Protein AF-A0A9W5KCE2-F1 (afdb_monomer)

Structure (mmCIF, N/CA/C/O backbone):
data_AF-A0A9W5KCE2-F1
#
_entry.id   AF-A0A9W5KCE2-F1
#
loop_
_atom_site.group_PDB
_atom_site.id
_atom_site.type_symbol
_atom_site.label_atom_id
_atom_site.lab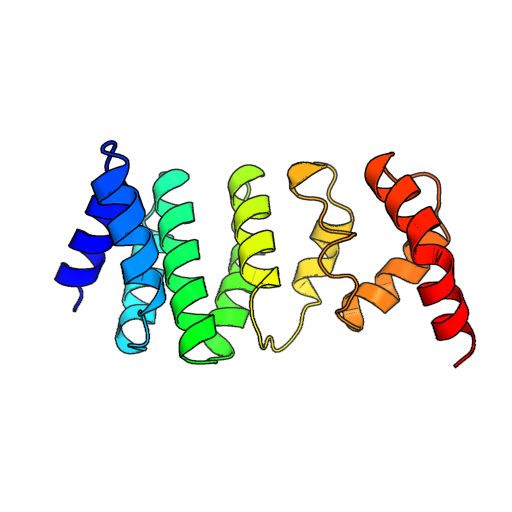el_alt_id
_atom_site.label_comp_id
_atom_site.label_asym_id
_atom_site.label_entity_id
_atom_site.label_seq_id
_atom_site.pdbx_PDB_ins_code
_atom_site.Cartn_x
_atom_site.Cartn_y
_atom_site.Cartn_z
_atom_site.occupancy
_atom_site.B_iso_or_equiv
_atom_site.auth_seq_id
_atom_site.auth_comp_id
_atom_site.auth_asym_id
_atom_site.auth_atom_id
_atom_site.pdbx_PDB_model_num
ATOM 1 N N . MET A 1 1 ? 13.231 -11.092 -16.483 1.00 76.12 1 MET A N 1
ATOM 2 C CA . MET A 1 1 ? 12.394 -10.761 -15.313 1.00 76.12 1 MET A CA 1
ATOM 3 C C . MET A 1 1 ? 12.839 -9.453 -14.667 1.00 76.12 1 MET A C 1
ATOM 5 O O . MET A 1 1 ? 12.069 -8.509 -14.687 1.00 76.12 1 MET A O 1
ATOM 9 N N . GLU A 1 2 ? 14.090 -9.330 -14.211 1.00 83.44 2 GLU A N 1
ATOM 10 C CA . GLU A 1 2 ? 14.614 -8.066 -13.651 1.00 83.44 2 GLU A CA 1
ATOM 11 C C . GLU A 1 2 ? 14.554 -6.889 -14.639 1.00 83.44 2 GLU A C 1
ATOM 13 O O . GLU A 1 2 ? 14.008 -5.841 -14.315 1.00 83.44 2 GLU A O 1
ATOM 18 N N . GLY A 1 3 ? 15.004 -7.093 -15.885 1.00 87.88 3 GLY A N 1
ATOM 19 C CA . GLY A 1 3 ? 14.931 -6.058 -16.927 1.00 87.88 3 GLY A CA 1
ATOM 20 C C . GLY A 1 3 ? 13.505 -5.627 -17.292 1.00 87.88 3 GLY A C 1
ATOM 21 O O . GLY A 1 3 ? 13.303 -4.499 -17.722 1.00 87.88 3 GLY A O 1
ATOM 22 N N . TYR 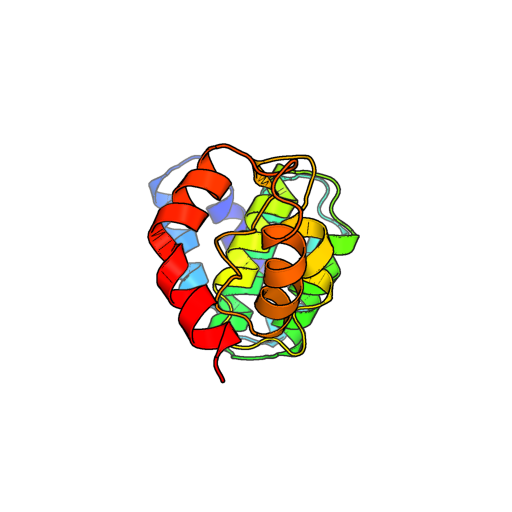A 1 4 ? 12.512 -6.495 -17.071 1.00 91.56 4 TYR A N 1
ATOM 23 C CA . TYR A 1 4 ? 11.104 -6.142 -17.257 1.00 91.56 4 TYR A CA 1
ATOM 24 C C . TYR A 1 4 ? 10.617 -5.209 -16.142 1.00 91.56 4 TYR A C 1
ATOM 26 O O . TYR A 1 4 ? 9.963 -4.213 -16.423 1.00 91.56 4 TYR A O 1
ATOM 34 N N . ILE A 1 5 ? 10.988 -5.481 -14.887 1.00 94.06 5 ILE A N 1
ATOM 35 C CA . ILE A 1 5 ? 10.644 -4.605 -13.760 1.00 94.06 5 ILE A CA 1
ATOM 36 C C . ILE A 1 5 ? 11.358 -3.262 -13.842 1.00 94.06 5 ILE A C 1
ATOM 38 O O . ILE A 1 5 ? 10.752 -2.240 -13.531 1.00 94.06 5 ILE A O 1
ATOM 42 N N . ASP A 1 6 ? 12.606 -3.241 -14.302 1.00 93.94 6 ASP A N 1
ATOM 43 C CA . ASP A 1 6 ? 13.320 -1.986 -14.532 1.00 93.94 6 ASP A CA 1
ATOM 44 C C . ASP A 1 6 ? 12.677 -1.146 -15.637 1.00 93.94 6 ASP A C 1
ATOM 46 O O . ASP A 1 6 ? 12.525 0.065 -15.465 1.00 93.94 6 ASP A O 1
ATOM 50 N N . ASP A 1 7 ? 12.238 -1.767 -16.734 1.00 95.06 7 ASP A N 1
ATOM 51 C CA . ASP A 1 7 ? 11.478 -1.056 -17.763 1.00 95.06 7 ASP A CA 1
ATOM 52 C C . ASP A 1 7 ? 10.116 -0.572 -17.245 1.00 95.06 7 ASP A C 1
ATOM 54 O O . ASP A 1 7 ? 9.743 0.578 -17.481 1.00 95.06 7 ASP A O 1
ATOM 58 N N . LEU A 1 8 ? 9.403 -1.402 -16.481 1.00 95.56 8 LEU A N 1
ATOM 59 C CA . LEU A 1 8 ? 8.113 -1.042 -15.898 1.00 95.56 8 LEU A CA 1
ATOM 60 C C . LEU A 1 8 ? 8.241 0.150 -14.939 1.00 95.56 8 LEU A C 1
ATOM 62 O O . LEU A 1 8 ? 7.485 1.111 -15.054 1.00 95.56 8 LEU A O 1
ATOM 66 N N . LEU A 1 9 ? 9.228 0.129 -14.038 1.00 94.75 9 LEU A N 1
ATOM 67 C CA . LEU A 1 9 ? 9.526 1.243 -13.131 1.00 94.75 9 LEU A CA 1
ATOM 68 C C . LEU A 1 9 ? 9.927 2.507 -13.895 1.00 94.75 9 LEU A C 1
ATOM 70 O O . LEU A 1 9 ? 9.516 3.604 -13.524 1.00 94.75 9 LEU A O 1
ATOM 74 N N . ARG A 1 10 ? 10.700 2.371 -14.978 1.00 95.50 10 ARG A N 1
ATOM 75 C CA . ARG A 1 10 ? 11.064 3.503 -15.838 1.00 95.50 10 ARG A CA 1
ATOM 76 C C . ARG A 1 10 ? 9.829 4.129 -16.489 1.00 95.50 10 ARG A C 1
ATOM 78 O O . ARG A 1 10 ? 9.723 5.348 -16.480 1.00 95.50 10 ARG A O 1
ATOM 85 N N . ARG A 1 11 ? 8.904 3.319 -17.019 1.00 95.62 11 ARG A N 1
ATOM 86 C CA . ARG A 1 11 ? 7.650 3.792 -17.637 1.00 95.62 11 ARG A CA 1
ATOM 87 C C . ARG A 1 11 ? 6.664 4.371 -16.617 1.00 95.62 11 ARG A C 1
ATOM 89 O O . ARG A 1 11 ? 5.938 5.302 -16.932 1.00 95.62 11 ARG A O 1
ATOM 96 N N . ILE A 1 12 ? 6.660 3.856 -15.390 1.00 93.75 12 ILE A N 1
ATOM 97 C CA . ILE A 1 12 ? 5.907 4.423 -14.259 1.00 93.75 12 ILE A CA 1
ATOM 98 C C . ILE A 1 12 ? 6.468 5.784 -13.824 1.00 93.75 12 ILE A C 1
ATOM 100 O O . ILE A 1 12 ? 5.729 6.620 -13.320 1.00 93.75 12 ILE A O 1
ATOM 104 N N . ALA A 1 13 ? 7.759 6.032 -14.019 1.00 91.38 13 ALA A N 1
ATOM 105 C CA . ALA A 1 13 ? 8.369 7.325 -13.728 1.00 91.38 13 ALA A CA 1
ATOM 106 C C . ALA A 1 13 ? 8.312 8.306 -14.916 1.00 91.38 13 ALA A C 1
ATOM 108 O O . ALA A 1 13 ? 8.900 9.384 -14.828 1.00 91.38 13 ALA A O 1
ATOM 109 N N . ASP A 1 14 ? 7.664 7.924 -16.020 1.00 93.50 14 ASP A N 1
ATOM 110 C CA . ASP A 1 14 ? 7.595 8.726 -17.239 1.00 93.50 14 ASP A CA 1
ATOM 111 C C . ASP A 1 14 ? 6.645 9.924 -17.068 1.00 93.50 14 ASP A C 1
ATOM 113 O O . ASP A 1 14 ? 5.617 9.833 -16.395 1.00 93.50 14 ASP A O 1
ATOM 117 N N . GLU A 1 15 ? 7.005 11.059 -17.667 1.00 88.12 15 GLU A N 1
ATOM 118 C CA . GLU A 1 15 ? 6.203 12.287 -17.626 1.00 88.12 15 GLU A CA 1
ATOM 119 C C . GLU A 1 15 ? 5.036 12.234 -18.624 1.00 88.12 15 GLU A C 1
ATOM 121 O O . GLU A 1 15 ? 4.050 12.959 -18.468 1.00 88.12 15 GLU A O 1
ATOM 126 N N . GLU A 1 16 ? 5.116 11.367 -19.639 1.00 93.62 16 GLU A N 1
ATOM 127 C CA . GLU A 1 16 ? 4.030 11.156 -20.585 1.00 93.62 16 GLU A CA 1
ATOM 128 C C . GLU A 1 16 ? 2.900 10.351 -19.928 1.00 93.62 16 GLU A C 1
ATOM 130 O O . GLU A 1 16 ? 2.989 9.137 -19.722 1.00 93.62 16 GLU A O 1
ATOM 135 N N . THR A 1 17 ? 1.792 11.038 -19.644 1.00 89.75 17 THR A N 1
ATOM 136 C CA . THR A 1 17 ? 0.604 10.501 -18.963 1.00 89.75 17 THR A CA 1
ATOM 137 C C . THR A 1 17 ? 0.101 9.176 -19.547 1.00 89.75 17 THR A C 1
ATOM 139 O O . THR A 1 17 ? -0.342 8.303 -18.803 1.00 89.75 17 THR A O 1
ATOM 142 N N . ASP A 1 18 ? 0.175 8.990 -20.864 1.00 93.62 18 ASP A N 1
ATOM 143 C CA . ASP A 1 18 ? -0.272 7.759 -21.522 1.00 93.62 18 ASP A CA 1
ATOM 144 C C . ASP A 1 18 ? 0.682 6.581 -21.281 1.00 93.62 18 ASP A C 1
ATOM 146 O O . ASP A 1 18 ? 0.237 5.442 -21.115 1.00 93.62 18 ASP A O 1
ATOM 150 N N . ILE A 1 19 ? 1.996 6.832 -21.244 1.00 92.19 19 ILE A N 1
ATOM 151 C CA . ILE A 1 19 ? 3.004 5.819 -20.901 1.00 92.19 19 ILE A CA 1
ATOM 152 C C . ILE A 1 19 ? 2.837 5.420 -19.436 1.00 92.19 19 ILE A C 1
ATOM 154 O O . ILE A 1 19 ? 2.747 4.226 -19.130 1.00 92.19 19 ILE A O 1
ATOM 158 N N . TRP A 1 20 ? 2.712 6.422 -18.569 1.00 91.19 20 TRP A N 1
ATOM 159 C CA . TRP A 1 20 ? 2.481 6.271 -17.141 1.00 91.19 20 TRP A CA 1
ATOM 160 C C . TRP A 1 20 ? 1.244 5.414 -16.834 1.00 91.19 20 TRP A C 1
ATOM 162 O O . TRP A 1 20 ? 1.355 4.388 -16.158 1.00 91.19 20 TRP A O 1
ATOM 172 N N . HIS A 1 21 ? 0.075 5.771 -17.380 1.00 91.62 21 HIS A N 1
ATOM 173 C CA . HIS A 1 21 ? -1.170 5.029 -17.156 1.00 91.62 21 HIS A CA 1
ATOM 174 C C . HIS A 1 21 ? -1.066 3.575 -17.616 1.00 91.62 21 HIS A C 1
ATOM 176 O O . HIS A 1 21 ? -1.433 2.667 -16.868 1.00 91.62 21 HIS A O 1
ATOM 182 N N . ARG A 1 22 ? -0.525 3.337 -18.820 1.00 94.69 22 ARG A N 1
ATOM 183 C CA . ARG A 1 22 ? -0.354 1.975 -19.348 1.00 94.69 22 ARG A CA 1
ATOM 184 C C . ARG A 1 22 ? 0.538 1.131 -18.443 1.00 94.69 22 ARG A C 1
ATOM 186 O O . ARG A 1 22 ? 0.209 -0.020 -18.179 1.00 94.69 22 ARG A O 1
ATOM 193 N N . ALA A 1 23 ? 1.629 1.699 -17.935 1.00 94.31 23 ALA A N 1
ATOM 194 C CA . ALA A 1 23 ? 2.526 0.999 -17.022 1.00 94.31 23 ALA A CA 1
ATOM 195 C C . ALA A 1 23 ? 1.856 0.704 -15.664 1.00 94.31 23 ALA A C 1
ATOM 197 O O . ALA A 1 23 ? 1.996 -0.393 -15.121 1.00 94.31 23 ALA A O 1
ATOM 198 N N . TYR A 1 24 ? 1.058 1.638 -15.140 1.00 92.56 24 TYR A N 1
ATOM 199 C CA . TYR A 1 24 ? 0.260 1.421 -13.928 1.00 92.56 24 TYR A CA 1
ATOM 200 C C . TYR A 1 24 ? -0.798 0.327 -14.085 1.00 92.56 24 TYR A C 1
ATOM 202 O O . TYR A 1 24 ? -1.051 -0.416 -13.129 1.00 92.56 24 TYR A O 1
ATOM 210 N N . ASP A 1 25 ? -1.413 0.229 -15.262 1.00 94.44 25 ASP A N 1
ATOM 211 C CA . ASP A 1 25 ? -2.372 -0.822 -15.594 1.00 94.44 25 ASP A CA 1
ATOM 212 C C . ASP A 1 25 ? -1.687 -2.175 -15.787 1.00 94.44 25 ASP A C 1
ATOM 214 O O . ASP A 1 25 ? -2.152 -3.175 -15.244 1.00 94.44 25 ASP A O 1
ATOM 218 N N . GLU A 1 26 ? -0.543 -2.213 -16.467 1.00 94.44 26 GLU A N 1
ATOM 219 C CA . GLU A 1 26 ? 0.270 -3.421 -16.640 1.00 94.44 26 GLU A CA 1
ATOM 220 C C . GLU A 1 26 ? 0.728 -3.996 -15.293 1.00 94.44 26 GLU A C 1
ATOM 222 O O . GLU A 1 26 ? 0.636 -5.201 -15.054 1.00 94.44 26 GLU A O 1
ATOM 227 N N . ALA A 1 27 ? 1.112 -3.130 -14.353 1.00 94.06 27 ALA A N 1
ATOM 228 C CA . ALA A 1 27 ? 1.459 -3.527 -12.994 1.00 94.06 27 ALA A CA 1
ATOM 229 C C . ALA A 1 27 ? 0.318 -4.254 -12.255 1.00 94.06 27 ALA A C 1
ATOM 231 O O . ALA A 1 27 ? 0.587 -5.059 -11.361 1.00 94.06 27 ALA A O 1
ATOM 232 N N . LYS A 1 28 ? -0.953 -4.030 -12.627 1.00 94.00 28 LYS A N 1
ATOM 233 C CA . LYS A 1 28 ? -2.096 -4.754 -12.039 1.00 94.00 28 LYS A CA 1
ATOM 234 C C . LYS A 1 28 ? -2.095 -6.238 -12.397 1.00 94.00 28 LYS A C 1
ATOM 236 O O . LYS A 1 28 ? -2.774 -6.992 -11.711 1.00 94.00 28 LYS A O 1
ATOM 241 N N . ALA A 1 29 ? -1.350 -6.665 -13.415 1.00 94.19 29 ALA A N 1
ATOM 242 C CA . ALA A 1 29 ? -1.224 -8.068 -13.804 1.00 94.19 29 ALA A CA 1
ATOM 243 C C . ALA A 1 29 ? -0.024 -8.785 -13.153 1.00 94.19 29 ALA A C 1
ATOM 245 O O . ALA A 1 29 ? 0.160 -9.980 -13.377 1.00 94.19 29 ALA A O 1
ATOM 246 N N . LEU A 1 30 ? 0.793 -8.094 -12.343 1.00 94.62 30 LEU A N 1
ATOM 247 C CA . LEU A 1 30 ? 1.969 -8.694 -11.703 1.00 94.62 30 LEU A CA 1
ATOM 248 C C . LEU A 1 30 ? 1.583 -9.825 -10.749 1.00 94.62 30 LEU A C 1
ATOM 250 O O . LEU A 1 30 ? 0.905 -9.593 -9.753 1.00 94.62 30 LEU A O 1
ATOM 254 N N . ASN A 1 31 ? 2.056 -11.036 -11.023 1.00 94.81 31 ASN A N 1
ATOM 255 C CA . ASN A 1 31 ? 1.761 -12.227 -10.223 1.00 94.81 31 ASN A CA 1
ATOM 256 C C . ASN A 1 31 ? 2.974 -13.152 -10.016 1.00 94.81 31 ASN A C 1
ATOM 258 O O . ASN A 1 31 ? 2.845 -14.191 -9.376 1.00 94.81 31 ASN A O 1
ATOM 262 N N . ASP A 1 32 ? 4.144 -12.790 -10.543 1.00 94.25 32 ASP A N 1
ATOM 263 C CA . ASP A 1 32 ? 5.346 -13.608 -10.433 1.00 94.25 32 ASP A CA 1
ATOM 264 C C . ASP A 1 32 ? 6.093 -13.310 -9.127 1.00 94.25 32 ASP A C 1
ATOM 266 O O . ASP A 1 32 ? 6.679 -12.240 -8.943 1.00 94.25 32 ASP A O 1
ATOM 270 N N . LEU A 1 33 ? 6.071 -14.273 -8.206 1.00 92.69 33 LEU A N 1
ATOM 271 C CA . LEU A 1 33 ? 6.674 -14.147 -6.880 1.00 92.69 33 LEU A CA 1
ATOM 272 C C . LEU A 1 33 ? 8.196 -14.006 -6.902 1.00 92.69 33 LEU A C 1
ATOM 274 O O . LEU A 1 33 ? 8.762 -13.433 -5.968 1.00 92.69 33 LEU A O 1
ATOM 278 N N . LEU A 1 34 ? 8.868 -14.451 -7.967 1.00 92.56 34 LEU A N 1
ATOM 279 C CA . LEU A 1 34 ? 10.322 -14.316 -8.097 1.00 92.56 34 LEU A CA 1
ATOM 280 C C . LEU A 1 34 ? 10.764 -12.846 -8.193 1.00 92.56 34 LEU A C 1
ATOM 282 O O . LEU A 1 34 ? 11.927 -12.523 -7.953 1.00 92.56 34 LEU A O 1
ATOM 286 N N . ILE A 1 35 ? 9.827 -11.939 -8.478 1.00 93.94 35 ILE A N 1
ATOM 287 C CA . ILE A 1 35 ? 10.053 -10.494 -8.522 1.00 93.94 35 ILE A CA 1
ATOM 288 C C . ILE A 1 35 ? 10.173 -9.887 -7.116 1.00 93.94 35 ILE A C 1
ATOM 290 O O . ILE A 1 35 ? 10.813 -8.846 -6.950 1.00 93.94 35 ILE A O 1
ATOM 294 N N . PHE A 1 36 ? 9.589 -10.506 -6.088 1.00 96.06 36 PHE A N 1
ATOM 295 C CA . PHE A 1 36 ? 9.510 -9.893 -4.762 1.00 96.06 36 PHE A CA 1
ATOM 296 C C . PHE A 1 36 ? 10.889 -9.586 -4.139 1.00 96.06 36 PHE A C 1
ATOM 298 O O . PHE A 1 36 ? 11.112 -8.421 -3.791 1.00 96.06 36 PHE A O 1
ATOM 305 N N . PRO A 1 37 ? 11.866 -10.520 -4.092 1.00 96.62 37 PRO A N 1
ATOM 306 C CA . PRO A 1 37 ? 13.209 -10.220 -3.582 1.00 96.62 37 PRO A CA 1
ATOM 307 C C . PRO A 1 37 ? 13.913 -9.100 -4.356 1.00 96.62 37 PRO A C 1
ATOM 309 O O . PRO A 1 37 ? 14.634 -8.280 -3.783 1.00 96.62 37 PRO A O 1
ATOM 312 N N . TYR A 1 38 ? 13.670 -9.026 -5.666 1.00 96.19 38 TYR A N 1
ATOM 313 C CA . TYR A 1 38 ? 14.223 -7.975 -6.509 1.00 96.19 38 TYR A CA 1
ATOM 314 C C . TYR A 1 38 ? 13.663 -6.595 -6.141 1.00 96.19 38 TYR A C 1
ATOM 316 O O . TYR A 1 38 ? 14.424 -5.637 -5.971 1.00 96.19 38 TYR A O 1
ATOM 324 N N . LEU A 1 39 ? 12.344 -6.495 -5.937 1.00 96.94 39 LEU A N 1
ATOM 325 C CA . LEU A 1 39 ? 11.698 -5.266 -5.476 1.00 96.94 39 LEU A CA 1
ATOM 326 C C . LEU A 1 39 ? 12.205 -4.848 -4.087 1.00 96.94 39 LEU A C 1
ATOM 328 O O . LEU A 1 39 ? 12.464 -3.663 -3.882 1.00 96.94 39 LEU A O 1
ATOM 332 N N . GLN A 1 40 ? 12.426 -5.786 -3.159 1.00 97.19 40 GLN A N 1
ATOM 333 C CA . GLN A 1 40 ? 13.020 -5.489 -1.842 1.00 97.19 40 GLN A CA 1
ATOM 334 C C . GLN A 1 40 ? 14.438 -4.910 -1.985 1.00 97.19 40 GLN A C 1
ATOM 336 O O . GLN A 1 40 ? 14.793 -3.895 -1.372 1.00 97.19 40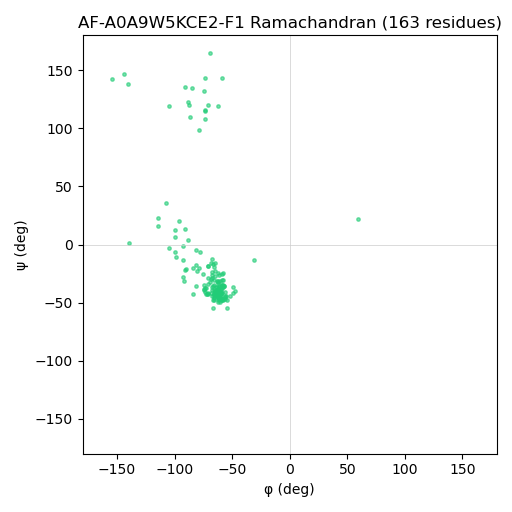 GLN A O 1
ATOM 341 N N . GLY A 1 41 ? 15.246 -5.507 -2.865 1.00 96.50 41 GLY A N 1
ATOM 342 C CA . GLY A 1 41 ? 16.582 -5.016 -3.196 1.00 96.50 41 GLY A CA 1
ATOM 343 C C . GLY A 1 41 ? 16.574 -3.615 -3.819 1.00 96.50 41 GLY A C 1
ATOM 344 O O . GLY A 1 41 ? 17.455 -2.805 -3.525 1.00 96.50 41 GLY A O 1
ATOM 345 N N . LYS A 1 42 ? 15.577 -3.292 -4.650 1.00 96.00 42 LYS A N 1
ATOM 346 C CA . LYS A 1 42 ? 15.397 -1.945 -5.217 1.00 96.00 42 LYS A CA 1
ATOM 347 C C . LYS A 1 42 ? 14.929 -0.947 -4.163 1.00 96.00 42 LYS A C 1
ATOM 349 O O . LYS A 1 42 ? 15.469 0.157 -4.120 1.00 96.00 42 LYS A O 1
ATOM 354 N N . LEU A 1 43 ? 13.994 -1.338 -3.297 1.00 96.56 43 LEU A N 1
ATOM 355 C CA . LEU A 1 43 ? 13.447 -0.481 -2.245 1.00 96.56 43 LEU A CA 1
ATOM 356 C C . LEU A 1 43 ? 14.534 -0.030 -1.266 1.00 96.56 43 LEU A C 1
ATOM 358 O O . LEU A 1 43 ? 14.666 1.162 -1.003 1.00 96.56 43 LEU A O 1
ATOM 362 N N . SER A 1 44 ? 15.370 -0.961 -0.799 1.00 94.56 44 SER A N 1
ATOM 363 C CA . SER A 1 44 ? 16.473 -0.652 0.127 1.00 94.56 44 SER A CA 1
ATOM 364 C C . SER A 1 44 ? 17.512 0.317 -0.455 1.00 94.56 44 SER A C 1
ATOM 366 O O . SER A 1 44 ? 18.167 1.049 0.285 1.00 94.56 44 SER A O 1
ATOM 368 N N . LYS A 1 45 ? 17.653 0.360 -1.785 1.00 95.12 45 LYS A N 1
ATOM 369 C CA . LYS A 1 45 ? 18.561 1.273 -2.500 1.00 95.12 45 LYS A CA 1
ATOM 370 C C . LYS A 1 45 ? 17.879 2.575 -2.936 1.00 95.12 45 LYS A C 1
ATOM 372 O O . LYS A 1 45 ? 18.568 3.516 -3.343 1.00 95.12 45 LYS A O 1
ATOM 377 N N . ALA A 1 46 ? 16.550 2.647 -2.883 1.00 94.38 46 ALA A N 1
ATOM 378 C CA . ALA A 1 46 ? 15.783 3.782 -3.370 1.00 94.38 46 ALA A CA 1
ATOM 379 C C . ALA A 1 46 ? 15.912 4.984 -2.423 1.00 94.38 46 ALA A C 1
ATOM 381 O O . ALA A 1 46 ? 15.459 4.967 -1.281 1.00 94.38 46 ALA A O 1
ATOM 382 N N . LYS A 1 47 ? 16.508 6.069 -2.929 1.00 91.06 47 LYS A N 1
ATOM 383 C CA . LYS A 1 47 ? 16.642 7.341 -2.193 1.00 91.06 47 LYS A CA 1
ATOM 384 C C . LYS A 1 47 ? 15.498 8.316 -2.466 1.00 91.06 47 LYS A C 1
ATOM 386 O O . LYS A 1 47 ? 15.206 9.173 -1.640 1.00 91.06 47 LYS A O 1
ATOM 391 N N . LYS A 1 48 ? 14.883 8.226 -3.648 1.00 93.38 48 LYS A N 1
ATOM 392 C CA . LYS A 1 48 ? 13.819 9.138 -4.077 1.00 93.38 48 LYS A CA 1
ATOM 393 C C . LYS A 1 48 ? 12.469 8.656 -3.557 1.00 93.38 48 LYS A C 1
ATOM 395 O O . LYS A 1 48 ? 12.133 7.485 -3.713 1.00 93.38 48 LYS A O 1
ATOM 400 N N . VAL A 1 49 ? 11.682 9.589 -3.022 1.00 93.19 49 VAL A N 1
ATOM 401 C CA . VAL A 1 49 ? 10.308 9.336 -2.563 1.00 93.19 49 VAL A CA 1
ATOM 402 C C . VAL A 1 49 ? 9.439 8.763 -3.685 1.00 93.19 49 VAL A C 1
ATOM 404 O O . VAL A 1 49 ? 8.762 7.769 -3.461 1.00 93.19 49 VAL A O 1
ATOM 407 N N . SER A 1 50 ? 9.502 9.318 -4.900 1.00 91.88 50 SER A N 1
ATOM 408 C CA . SER A 1 50 ? 8.743 8.795 -6.047 1.00 91.88 50 SER A CA 1
ATOM 409 C C . SER A 1 50 ? 9.078 7.332 -6.344 1.00 91.88 50 SER A C 1
ATOM 411 O O . SER A 1 50 ? 8.193 6.495 -6.379 1.00 91.88 50 SER A O 1
ATOM 413 N N . MET A 1 51 ? 10.365 6.988 -6.406 1.00 94.50 51 MET A N 1
ATOM 414 C CA . MET A 1 51 ? 10.788 5.609 -6.659 1.00 94.50 51 MET A CA 1
ATOM 415 C C . MET A 1 51 ? 10.306 4.635 -5.574 1.00 94.50 51 MET A C 1
ATOM 417 O O . MET A 1 51 ? 9.852 3.540 -5.890 1.00 94.50 51 MET A O 1
ATOM 421 N N . LYS A 1 52 ? 10.385 5.018 -4.292 1.00 96.56 52 LYS A N 1
ATOM 422 C CA . LYS A 1 52 ? 9.848 4.194 -3.197 1.00 96.56 52 LYS A CA 1
ATOM 423 C C . LYS A 1 52 ? 8.341 3.987 -3.343 1.00 96.56 52 LYS A C 1
ATOM 425 O O . LYS A 1 52 ? 7.871 2.862 -3.206 1.00 96.56 52 LYS A O 1
ATOM 430 N N . LYS A 1 53 ? 7.604 5.057 -3.659 1.00 95.50 53 LYS A N 1
ATOM 431 C CA . LYS A 1 53 ? 6.157 5.023 -3.912 1.00 95.50 53 LYS A CA 1
ATOM 432 C C . LYS A 1 53 ? 5.812 3.990 -4.990 1.00 95.50 53 LYS A C 1
ATOM 434 O O . LYS A 1 53 ? 4.941 3.149 -4.777 1.00 95.50 53 LYS A O 1
ATOM 439 N N . ASP A 1 54 ? 6.537 4.019 -6.102 1.00 95.44 54 ASP A N 1
ATOM 440 C CA . ASP A 1 54 ? 6.309 3.130 -7.240 1.00 95.44 54 ASP A CA 1
ATOM 441 C C . ASP A 1 54 ? 6.610 1.672 -6.877 1.00 95.44 54 ASP A C 1
ATOM 443 O O . ASP A 1 54 ? 5.816 0.776 -7.159 1.00 95.44 54 ASP A O 1
ATOM 447 N N . ILE A 1 55 ? 7.709 1.425 -6.157 1.00 97.31 55 ILE A N 1
ATOM 448 C CA . ILE A 1 55 ? 8.060 0.080 -5.687 1.00 97.31 55 ILE A CA 1
ATOM 449 C C . ILE A 1 55 ? 7.007 -0.461 -4.709 1.00 97.31 55 ILE A C 1
ATOM 451 O O . ILE A 1 55 ? 6.590 -1.613 -4.850 1.00 97.31 55 ILE A O 1
ATOM 455 N N . TYR A 1 56 ? 6.525 0.358 -3.766 1.00 97.44 56 TYR A N 1
ATOM 456 C CA . TYR A 1 56 ? 5.436 -0.032 -2.866 1.00 97.44 56 TYR A CA 1
ATOM 457 C C . TYR A 1 56 ? 4.163 -0.383 -3.631 1.00 97.44 56 TYR A C 1
ATOM 459 O O . TYR A 1 56 ? 3.518 -1.385 -3.316 1.00 97.44 56 TYR A O 1
ATOM 467 N N . TYR A 1 57 ? 3.817 0.390 -4.661 1.00 96.31 57 TYR A N 1
ATOM 468 C CA . TYR A 1 57 ? 2.678 0.087 -5.523 1.00 96.31 57 TYR A CA 1
ATOM 469 C C . TYR A 1 57 ? 2.836 -1.280 -6.211 1.00 96.31 57 TYR A C 1
ATOM 471 O O . TYR A 1 57 ? 1.921 -2.103 -6.134 1.00 96.31 57 TYR A O 1
ATOM 479 N N . LEU A 1 58 ? 4.001 -1.573 -6.804 1.00 97.12 58 LEU A N 1
ATOM 480 C CA . LEU A 1 58 ? 4.259 -2.868 -7.450 1.00 97.12 58 LEU A CA 1
ATOM 481 C C . LEU A 1 58 ? 4.174 -4.041 -6.462 1.00 97.12 58 LEU A C 1
ATOM 483 O O . LEU A 1 58 ? 3.499 -5.031 -6.746 1.00 97.12 58 LEU A O 1
ATOM 487 N N . MET A 1 59 ? 4.801 -3.919 -5.287 1.00 97.50 59 MET A N 1
ATOM 488 C CA . MET A 1 59 ? 4.718 -4.935 -4.227 1.00 97.50 59 MET A CA 1
ATOM 489 C C . MET A 1 59 ? 3.274 -5.165 -3.771 1.00 97.50 59 MET A C 1
ATOM 491 O O . MET A 1 59 ? 2.871 -6.301 -3.541 1.00 97.50 59 MET A O 1
ATOM 495 N N . THR A 1 60 ? 2.472 -4.103 -3.695 1.00 96.94 60 THR A N 1
ATOM 496 C CA . THR A 1 60 ? 1.055 -4.184 -3.315 1.00 96.94 60 THR A CA 1
ATOM 497 C C . THR A 1 60 ? 0.241 -4.938 -4.359 1.00 96.94 60 THR A C 1
ATOM 499 O O . THR A 1 60 ? -0.564 -5.796 -4.004 1.00 96.94 60 THR A O 1
ATOM 502 N N . LYS A 1 61 ? 0.459 -4.673 -5.656 1.00 96.56 61 LYS A N 1
ATOM 503 C CA . LYS A 1 61 ? -0.200 -5.442 -6.726 1.00 96.56 61 LYS A CA 1
ATOM 504 C C . LYS A 1 61 ? 0.202 -6.906 -6.699 1.00 96.56 61 LYS A C 1
ATOM 506 O O . LYS A 1 61 ? -0.673 -7.766 -6.780 1.00 96.56 61 LYS A O 1
ATOM 511 N N . LEU A 1 62 ? 1.484 -7.181 -6.482 1.00 95.81 62 LEU A N 1
ATOM 512 C CA . LEU A 1 62 ? 1.972 -8.544 -6.334 1.00 95.81 62 LEU A CA 1
ATOM 513 C C . LEU A 1 62 ? 1.308 -9.253 -5.142 1.00 95.81 62 LEU A C 1
ATOM 515 O O . LEU A 1 62 ? 0.800 -10.359 -5.311 1.00 95.81 62 LEU A O 1
ATOM 519 N N . ALA A 1 63 ? 1.223 -8.607 -3.975 1.00 95.69 63 ALA A N 1
ATOM 520 C CA . ALA A 1 63 ? 0.548 -9.146 -2.790 1.00 95.69 63 ALA A CA 1
ATOM 521 C C . ALA A 1 63 ? -0.938 -9.447 -3.043 1.00 95.69 63 ALA A C 1
ATOM 523 O O . ALA A 1 63 ? -1.426 -10.511 -2.672 1.00 95.69 63 ALA A O 1
ATOM 524 N N . ILE A 1 64 ? -1.663 -8.540 -3.708 1.00 95.12 64 ILE A N 1
ATOM 525 C CA . ILE A 1 64 ? -3.086 -8.730 -4.039 1.00 95.12 64 ILE A CA 1
ATOM 526 C C . ILE A 1 64 ? -3.277 -9.935 -4.966 1.00 95.12 64 ILE A C 1
ATOM 528 O O . ILE A 1 64 ? -4.140 -10.777 -4.716 1.00 95.12 64 ILE A O 1
ATOM 532 N N . ASN A 1 65 ? -2.476 -10.017 -6.028 1.00 95.38 65 ASN A N 1
ATOM 533 C CA . ASN A 1 65 ? -2.651 -11.022 -7.074 1.00 95.38 65 ASN A CA 1
ATOM 534 C C . ASN A 1 65 ? -2.214 -12.419 -6.633 1.00 95.38 65 ASN A C 1
ATOM 536 O O . ASN A 1 65 ? -2.829 -13.408 -7.025 1.00 95.38 65 ASN A O 1
ATOM 540 N N . THR A 1 66 ? -1.166 -12.500 -5.816 1.00 94.12 66 THR A N 1
ATOM 541 C CA . THR A 1 66 ? -0.616 -13.775 -5.332 1.00 94.12 66 THR A CA 1
ATOM 542 C C . THR A 1 66 ? -1.250 -14.228 -4.024 1.00 94.12 66 THR A C 1
ATOM 544 O O . THR A 1 66 ? -1.243 -15.417 -3.725 1.00 94.12 66 THR A O 1
ATOM 547 N N . LYS A 1 67 ? -1.850 -13.297 -3.267 1.00 93.12 67 LYS A N 1
ATOM 548 C CA . LYS A 1 67 ? -2.401 -13.512 -1.920 1.00 93.12 67 LYS A CA 1
ATOM 549 C C . LYS A 1 67 ? -1.355 -13.994 -0.908 1.00 93.12 67 LYS A C 1
ATOM 551 O O . LYS A 1 67 ? -1.717 -14.555 0.125 1.00 93.12 67 LYS A O 1
ATOM 556 N N . GLU A 1 68 ? -0.076 -13.748 -1.183 1.00 92.81 68 GLU A N 1
ATOM 557 C CA . GLU A 1 68 ? 1.014 -14.100 -0.281 1.00 92.81 68 GLU A CA 1
ATOM 558 C C . GLU A 1 68 ? 1.059 -13.155 0.921 1.00 92.81 68 GLU A C 1
ATOM 560 O O . GLU A 1 68 ? 1.355 -11.961 0.805 1.00 92.81 68 GLU A O 1
ATOM 565 N N . ILE A 1 69 ? 0.800 -13.718 2.101 1.00 92.69 69 ILE A N 1
ATOM 566 C CA . ILE A 1 69 ? 0.764 -12.980 3.370 1.00 92.69 69 ILE A CA 1
ATOM 567 C C . ILE A 1 69 ? 2.137 -12.373 3.686 1.00 92.69 69 ILE A C 1
ATOM 569 O O . ILE A 1 69 ? 2.210 -11.269 4.213 1.00 92.69 69 ILE A O 1
ATOM 573 N N . CYS A 1 70 ? 3.233 -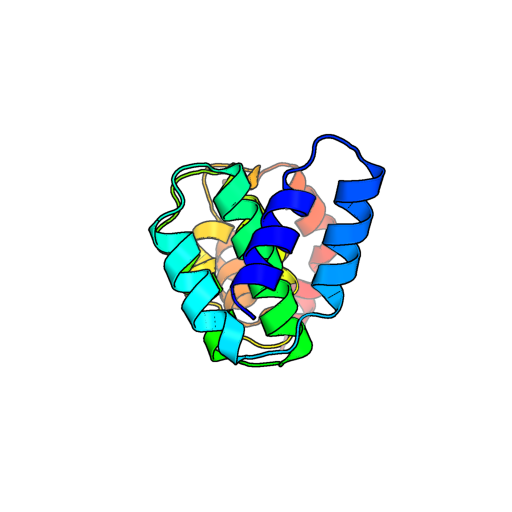13.031 3.301 1.00 93.12 70 CYS A N 1
ATOM 574 C CA . CYS A 1 70 ? 4.585 -12.543 3.579 1.00 93.12 70 CYS A CA 1
ATOM 575 C C . CYS A 1 70 ? 4.903 -11.201 2.894 1.00 93.12 70 CYS A C 1
ATOM 577 O O . CYS A 1 70 ? 5.639 -10.389 3.451 1.00 93.12 70 CYS A O 1
ATOM 579 N N . ILE A 1 71 ? 4.327 -10.933 1.716 1.00 95.50 71 ILE A N 1
ATOM 580 C CA . ILE A 1 71 ? 4.493 -9.651 1.016 1.00 95.50 71 ILE A CA 1
ATOM 581 C C . ILE A 1 71 ? 3.684 -8.567 1.730 1.00 95.50 71 ILE A C 1
ATOM 583 O O . ILE A 1 71 ? 4.153 -7.442 1.900 1.00 95.50 71 ILE A O 1
ATOM 587 N N . ALA A 1 72 ? 2.475 -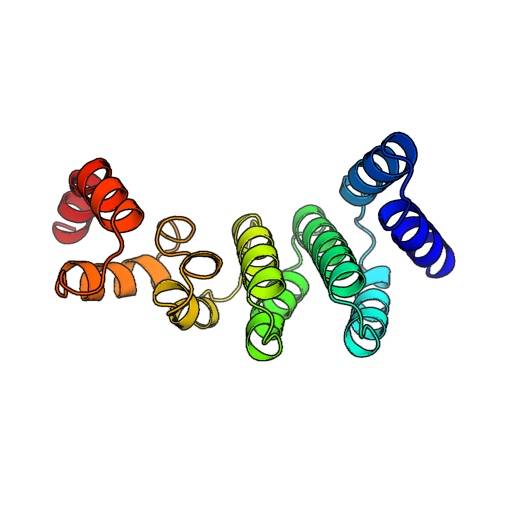8.916 2.171 1.00 93.31 72 ALA A N 1
ATOM 588 C CA . ALA A 1 72 ? 1.605 -8.020 2.915 1.00 93.31 72 ALA A CA 1
ATOM 589 C C . ALA A 1 72 ? 2.226 -7.609 4.260 1.00 93.31 72 ALA A C 1
ATOM 591 O O . ALA A 1 72 ? 2.274 -6.422 4.583 1.00 93.31 72 ALA A O 1
ATOM 592 N N . ASP A 1 73 ? 2.774 -8.573 4.996 1.00 93.31 73 ASP A N 1
ATOM 593 C CA . ASP A 1 73 ? 3.458 -8.337 6.266 1.00 93.31 73 ASP A CA 1
ATOM 594 C C . ASP A 1 73 ? 4.735 -7.511 6.070 1.00 93.31 73 ASP A C 1
ATOM 596 O O . ASP A 1 73 ? 4.981 -6.574 6.825 1.00 93.31 73 ASP A O 1
ATOM 600 N N . TYR A 1 74 ? 5.493 -7.759 4.997 1.00 95.56 74 TYR A N 1
ATOM 601 C CA . TYR A 1 74 ? 6.647 -6.927 4.652 1.00 95.56 74 TYR A CA 1
ATOM 602 C C . TYR A 1 74 ? 6.259 -5.462 4.400 1.00 95.56 74 TYR A C 1
ATOM 604 O O . TYR A 1 74 ? 6.935 -4.554 4.879 1.00 95.56 74 TYR A O 1
ATOM 612 N N . LEU A 1 75 ? 5.159 -5.206 3.681 1.00 95.62 75 LEU A N 1
ATOM 613 C CA . LEU A 1 75 ? 4.657 -3.842 3.467 1.00 95.62 75 LEU A CA 1
ATOM 614 C C . LEU A 1 75 ? 4.274 -3.158 4.787 1.00 95.62 75 LEU A C 1
ATOM 616 O O . LEU A 1 75 ? 4.491 -1.956 4.933 1.00 95.62 75 LEU A O 1
ATOM 620 N N . ILE A 1 76 ? 3.730 -3.908 5.747 1.00 92.88 76 ILE A N 1
ATOM 621 C CA . ILE A 1 76 ? 3.434 -3.401 7.091 1.00 92.88 76 ILE A CA 1
ATOM 622 C C . ILE A 1 76 ? 4.729 -3.083 7.843 1.00 92.88 76 ILE A C 1
ATOM 624 O O . ILE A 1 76 ? 4.824 -2.014 8.444 1.00 92.88 76 ILE A O 1
ATOM 628 N N . ASP A 1 77 ? 5.736 -3.953 7.776 1.00 93.62 77 ASP A N 1
ATOM 629 C CA . ASP A 1 77 ? 7.047 -3.714 8.389 1.00 93.62 77 ASP A CA 1
ATOM 630 C C . ASP A 1 77 ? 7.716 -2.455 7.825 1.00 93.62 77 ASP A C 1
ATOM 632 O O . ASP A 1 77 ? 8.336 -1.693 8.566 1.00 93.62 77 ASP A O 1
ATOM 636 N N . CYS A 1 78 ? 7.529 -2.170 6.533 1.00 94.62 78 CYS A N 1
ATOM 637 C CA . CYS A 1 78 ? 8.032 -0.950 5.906 1.00 94.62 78 CYS A CA 1
ATOM 638 C C . CYS A 1 78 ? 7.513 0.345 6.554 1.00 94.62 78 CYS A C 1
ATOM 640 O O . CYS A 1 78 ? 8.212 1.356 6.483 1.00 94.62 78 CYS A O 1
ATOM 642 N N . LEU A 1 79 ? 6.354 0.337 7.226 1.00 92.50 79 LEU A N 1
ATOM 643 C CA . LEU A 1 79 ? 5.841 1.520 7.930 1.00 92.50 79 LEU A CA 1
ATOM 644 C C . LEU A 1 79 ? 6.823 2.037 8.992 1.00 92.50 79 LEU A C 1
ATOM 646 O O . LEU A 1 79 ? 6.945 3.250 9.166 1.00 92.50 79 LEU A O 1
ATOM 650 N N . GLU A 1 80 ? 7.533 1.140 9.682 1.00 90.69 80 GLU A N 1
ATOM 651 C CA . GLU A 1 80 ? 8.466 1.489 10.764 1.00 90.69 80 GLU A CA 1
ATOM 652 C C . GLU A 1 80 ? 9.739 2.183 10.250 1.00 90.69 80 GLU A C 1
ATOM 654 O O . GLU A 1 80 ? 10.434 2.844 11.020 1.00 90.69 80 GLU A O 1
ATOM 659 N N . TYR A 1 81 ? 10.038 2.057 8.953 1.00 90.31 81 TYR A N 1
ATOM 660 C CA . TYR A 1 81 ? 11.256 2.585 8.329 1.00 90.31 81 TYR A CA 1
ATOM 661 C C . TYR A 1 81 ? 11.024 3.841 7.480 1.00 90.31 81 TYR A C 1
ATOM 663 O O . TYR A 1 81 ? 11.980 4.388 6.922 1.00 90.31 81 TYR A O 1
ATOM 671 N N . GLU A 1 82 ? 9.777 4.294 7.333 1.00 92.69 82 GLU A N 1
ATOM 672 C CA . GLU A 1 82 ? 9.446 5.469 6.528 1.00 92.69 82 GLU A CA 1
ATOM 673 C C . GLU A 1 82 ? 9.122 6.687 7.396 1.00 92.69 82 GLU A C 1
ATOM 675 O O . GLU A 1 82 ? 8.135 6.715 8.123 1.00 92.69 82 GLU A O 1
ATOM 680 N N . ASP A 1 83 ? 9.911 7.751 7.241 1.00 89.12 83 ASP A N 1
ATOM 681 C CA . ASP A 1 83 ? 9.676 9.026 7.933 1.00 89.12 83 ASP A CA 1
ATOM 682 C C . ASP A 1 83 ? 8.798 9.992 7.124 1.00 89.12 83 ASP A C 1
ATOM 684 O O . ASP A 1 83 ? 8.206 10.929 7.665 1.00 89.12 83 ASP A O 1
ATOM 688 N N . SER A 1 84 ? 8.738 9.807 5.800 1.00 91.31 84 SER A N 1
ATOM 689 C CA . SER A 1 84 ? 8.021 10.718 4.908 1.00 91.31 84 SER A CA 1
ATOM 690 C C . SER A 1 84 ? 6.511 10.571 5.106 1.00 91.31 84 SER A C 1
ATOM 692 O O . SER A 1 84 ? 5.967 9.508 4.801 1.00 91.31 84 SER A O 1
ATOM 694 N N . PRO A 1 85 ? 5.786 11.636 5.506 1.00 89.38 85 PRO A N 1
ATOM 695 C CA . PRO A 1 85 ? 4.338 11.548 5.666 1.00 89.38 85 PRO A CA 1
ATOM 696 C C . PRO A 1 85 ? 3.610 11.179 4.371 1.00 89.38 85 PRO A C 1
ATOM 698 O O . PRO A 1 85 ? 2.581 10.512 4.408 1.00 89.38 85 PRO A O 1
ATOM 701 N N . THR A 1 86 ? 4.152 11.588 3.222 1.00 89.69 86 THR A N 1
ATOM 702 C CA . THR A 1 86 ? 3.610 11.229 1.908 1.00 89.69 86 THR A CA 1
ATOM 703 C C . THR A 1 86 ? 3.740 9.730 1.651 1.00 89.69 86 THR A C 1
ATOM 705 O O . THR A 1 86 ? 2.765 9.106 1.244 1.00 89.69 86 THR A O 1
ATOM 708 N N . LEU A 1 87 ? 4.908 9.136 1.926 1.00 92.88 87 LEU A N 1
ATOM 709 C CA . LEU A 1 87 ? 5.100 7.691 1.757 1.00 92.88 87 LEU A CA 1
ATOM 710 C C . LEU A 1 87 ? 4.294 6.886 2.759 1.00 92.88 87 LEU A C 1
ATOM 712 O O . LEU A 1 87 ? 3.679 5.906 2.364 1.00 92.88 87 LEU A O 1
ATOM 716 N N . LEU A 1 88 ? 4.252 7.315 4.020 1.00 92.69 88 LEU A N 1
ATOM 717 C CA . LEU A 1 88 ? 3.426 6.675 5.038 1.00 92.69 88 LEU A CA 1
ATOM 718 C C . LEU A 1 88 ? 1.954 6.662 4.622 1.00 92.69 88 LEU A C 1
ATOM 720 O O . LEU A 1 88 ? 1.310 5.622 4.688 1.00 92.69 88 LEU A O 1
ATOM 724 N N . SER A 1 89 ? 1.427 7.792 4.144 1.00 89.62 89 SER A N 1
ATOM 725 C CA . SER A 1 89 ? 0.043 7.877 3.669 1.00 89.62 89 SER A CA 1
ATOM 726 C C . SER A 1 89 ? -0.224 6.958 2.469 1.00 89.62 89 SER A C 1
ATOM 728 O O . SER A 1 89 ? -1.234 6.249 2.432 1.00 89.62 89 SER A O 1
ATOM 730 N N . GLU A 1 90 ? 0.690 6.911 1.498 1.00 91.25 90 GLU A N 1
ATOM 731 C CA . GLU A 1 90 ? 0.543 6.016 0.348 1.00 91.25 90 GLU A CA 1
ATOM 732 C C . GLU A 1 90 ? 0.620 4.543 0.769 1.00 91.25 90 GLU A C 1
ATOM 734 O O . GLU A 1 90 ? -0.239 3.744 0.402 1.00 91.25 90 GLU A O 1
ATOM 739 N N . LEU A 1 91 ? 1.617 4.183 1.578 1.00 93.62 91 LEU A N 1
ATOM 740 C CA . LEU A 1 91 ? 1.840 2.818 2.040 1.00 93.62 91 LEU A CA 1
ATOM 741 C C . LEU A 1 91 ? 0.664 2.323 2.888 1.00 93.62 91 LEU A C 1
ATOM 743 O O . LEU A 1 91 ? 0.187 1.212 2.679 1.00 93.62 91 LEU A O 1
ATOM 747 N N . LEU A 1 92 ? 0.113 3.163 3.765 1.00 90.94 92 LEU A N 1
ATOM 748 C CA . LEU A 1 92 ? -1.119 2.854 4.494 1.00 90.94 92 LEU A CA 1
ATOM 749 C C . LEU A 1 92 ? -2.318 2.675 3.546 1.00 90.94 92 LEU A C 1
ATOM 751 O O . LEU A 1 92 ? -3.136 1.782 3.759 1.00 90.94 92 LEU A O 1
ATOM 755 N N . SER A 1 93 ? -2.428 3.470 2.474 1.00 90.12 93 SER A N 1
ATOM 756 C CA . SER A 1 93 ? -3.476 3.270 1.457 1.00 90.12 93 SER A CA 1
ATOM 757 C C . SER A 1 93 ? -3.306 1.947 0.718 1.00 90.12 93 SER A C 1
ATOM 759 O O . SER A 1 93 ? -4.286 1.243 0.497 1.00 90.12 93 SER A O 1
ATOM 761 N N . ASN A 1 94 ? -2.072 1.578 0.397 1.00 92.44 94 ASN A N 1
ATOM 762 C CA . ASN A 1 94 ? -1.745 0.296 -0.206 1.00 92.44 94 ASN A CA 1
ATOM 763 C C . ASN A 1 94 ? -2.105 -0.871 0.722 1.00 92.44 94 ASN A C 1
ATOM 765 O O . ASN A 1 94 ? -2.835 -1.771 0.307 1.00 92.44 94 ASN A O 1
ATOM 769 N N . ILE A 1 95 ? -1.690 -0.818 1.992 1.00 91.75 95 ILE A N 1
ATOM 770 C CA . ILE A 1 95 ? -1.990 -1.843 3.004 1.00 91.75 95 ILE A CA 1
ATOM 771 C C . ILE A 1 95 ? -3.502 -2.013 3.197 1.00 91.75 95 ILE A C 1
ATOM 773 O O . ILE A 1 95 ? -3.987 -3.134 3.338 1.00 91.75 95 ILE A O 1
ATOM 777 N N . TYR A 1 96 ? -4.272 -0.923 3.144 1.00 87.25 96 TYR A N 1
ATOM 778 C CA . TYR A 1 96 ? -5.733 -0.986 3.216 1.00 87.25 96 TYR A CA 1
ATOM 779 C C . TYR A 1 96 ? -6.350 -1.844 2.101 1.00 87.25 96 TYR A C 1
ATOM 78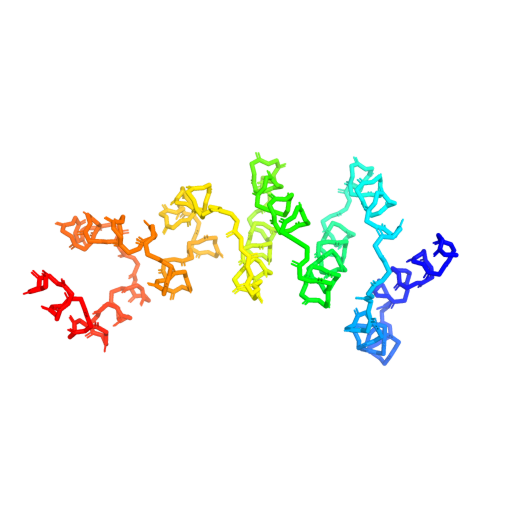1 O O . TYR A 1 96 ? -7.321 -2.556 2.346 1.00 87.25 96 TYR A O 1
ATOM 789 N N . THR A 1 97 ? -5.764 -1.834 0.901 1.00 89.94 97 THR A N 1
ATOM 790 C CA . THR A 1 97 ? -6.257 -2.627 -0.239 1.00 89.94 97 THR A CA 1
ATOM 791 C C . THR A 1 97 ? -5.885 -4.111 -0.183 1.00 89.94 97 THR A C 1
ATOM 793 O O . THR A 1 97 ? -6.346 -4.882 -1.025 1.00 89.94 97 THR A O 1
ATOM 796 N N . LEU A 1 98 ? -5.064 -4.533 0.784 1.00 90.38 98 LEU A N 1
ATOM 797 C CA . LEU A 1 98 ? -4.597 -5.914 0.867 1.00 90.38 98 LEU A CA 1
ATOM 798 C C . LEU A 1 98 ? -5.708 -6.852 1.368 1.00 90.38 98 LEU A C 1
ATOM 800 O O . LEU A 1 98 ? -6.339 -6.577 2.395 1.00 90.38 98 LEU A O 1
ATOM 804 N N . PRO A 1 99 ? -5.935 -7.997 0.699 1.00 81.62 99 PRO A N 1
ATOM 805 C CA . PRO A 1 99 ? -7.005 -8.916 1.075 1.00 81.62 99 PRO A CA 1
ATOM 806 C C . PRO A 1 99 ? -6.712 -9.649 2.392 1.00 81.62 99 PRO A C 1
ATOM 808 O O . PRO A 1 99 ? -7.632 -9.912 3.165 1.00 81.62 99 PRO A O 1
ATOM 811 N N . VAL A 1 100 ? -5.440 -9.957 2.669 1.00 80.50 100 VAL A N 1
ATOM 812 C CA . VAL A 1 100 ? -5.004 -10.752 3.827 1.00 80.50 100 VAL A CA 1
ATOM 813 C C . VAL A 1 100 ? -3.719 -10.159 4.406 1.00 80.50 100 VAL A C 1
ATOM 815 O O . VAL A 1 100 ? -2.835 -9.762 3.654 1.00 80.50 100 VAL A O 1
ATOM 818 N N . VAL A 1 101 ? -3.644 -10.096 5.736 1.00 81.56 101 VAL A N 1
ATOM 819 C CA . VAL A 1 101 ? -2.493 -9.663 6.549 1.00 81.56 101 VAL A CA 1
ATOM 820 C C . VAL A 1 101 ? -2.470 -10.522 7.816 1.00 81.56 101 VAL A C 1
ATOM 822 O O . VAL A 1 101 ? -3.548 -10.909 8.282 1.00 81.56 101 VAL A O 1
ATOM 825 N N . SER A 1 102 ? -1.299 -10.843 8.373 1.00 81.38 102 SER A N 1
ATOM 826 C CA . SER A 1 102 ? -1.232 -11.682 9.584 1.00 81.38 102 SER A CA 1
ATOM 827 C C . SER A 1 102 ? -1.642 -10.922 10.847 1.00 81.38 102 SER A C 1
ATOM 829 O O . SER A 1 102 ? -2.338 -11.466 11.703 1.00 81.38 102 SER A O 1
ATOM 831 N N . SER A 1 103 ? -1.252 -9.651 10.949 1.00 80.31 103 SER A N 1
ATOM 832 C CA . SER A 1 103 ? -1.668 -8.745 12.016 1.00 80.31 103 SER A CA 1
ATOM 833 C C . SER A 1 103 ? -1.594 -7.294 11.556 1.00 80.31 103 SER A C 1
ATOM 835 O O . SER A 1 103 ? -0.677 -6.874 10.855 1.00 80.31 103 SER A O 1
ATOM 837 N N . THR A 1 104 ? -2.555 -6.499 12.003 1.00 77.12 104 THR A N 1
ATOM 838 C CA . THR A 1 104 ? -2.635 -5.049 11.805 1.00 77.12 104 THR A CA 1
ATOM 839 C C . THR A 1 104 ? -2.160 -4.255 13.020 1.00 77.12 104 THR A C 1
ATOM 841 O O . THR A 1 104 ? -2.231 -3.027 13.014 1.00 77.12 104 THR A O 1
ATOM 844 N N . ASN A 1 105 ? -1.610 -4.909 14.050 1.00 81.62 105 ASN A N 1
ATOM 845 C CA . ASN A 1 105 ? -1.159 -4.234 15.272 1.00 81.62 105 ASN A CA 1
ATOM 846 C C . ASN A 1 105 ? -0.128 -3.125 15.005 1.00 81.62 105 ASN A C 1
ATOM 848 O O . ASN A 1 105 ? -0.178 -2.069 15.635 1.00 81.62 105 ASN A O 1
ATOM 852 N N . LYS A 1 106 ? 0.759 -3.318 14.024 1.00 83.69 106 LYS A N 1
ATOM 853 C CA . LYS A 1 106 ? 1.752 -2.311 13.612 1.00 83.69 106 LYS A CA 1
ATOM 854 C C . LYS A 1 106 ? 1.141 -1.076 12.940 1.00 83.69 106 LYS A C 1
ATOM 856 O O . LYS A 1 106 ? 1.787 -0.039 12.867 1.00 83.69 106 LYS A O 1
ATOM 861 N N . ILE A 1 107 ? -0.117 -1.143 12.503 1.00 83.19 107 ILE A N 1
ATOM 862 C CA . ILE A 1 107 ? -0.848 -0.006 11.922 1.00 83.19 107 ILE A CA 1
ATOM 863 C C . ILE A 1 107 ? -1.397 0.910 13.028 1.00 83.19 107 ILE A C 1
ATOM 865 O O . ILE A 1 107 ? -1.610 2.102 12.800 1.00 83.19 107 ILE A O 1
ATOM 869 N N . ILE A 1 108 ? -1.579 0.394 14.251 1.00 78.75 108 ILE A N 1
ATOM 870 C CA . ILE A 1 108 ? -2.210 1.118 15.365 1.00 78.75 108 ILE A CA 1
ATOM 871 C C . ILE A 1 108 ? -1.590 2.502 15.643 1.00 78.75 108 ILE A C 1
ATOM 873 O O . ILE A 1 108 ? -2.355 3.457 15.810 1.00 78.75 108 ILE A O 1
ATOM 877 N N . PRO A 1 109 ? -0.256 2.688 15.665 1.00 81.62 109 PRO A N 1
ATOM 878 C CA . PRO A 1 109 ? 0.342 4.008 15.889 1.00 81.62 109 PRO A CA 1
ATOM 879 C C . PRO A 1 109 ? -0.073 5.058 14.847 1.00 81.62 109 PRO A C 1
ATOM 881 O O . PRO A 1 109 ? -0.189 6.244 15.165 1.00 81.62 109 PRO A O 1
ATOM 884 N N . TYR A 1 110 ? -0.353 4.629 13.614 1.00 82.38 110 TYR A N 1
ATOM 885 C CA . TYR A 1 110 ? -0.700 5.509 12.498 1.00 82.38 110 TYR A CA 1
ATOM 886 C C . TYR A 1 110 ? -2.171 5.940 12.520 1.00 82.38 110 TYR A C 1
ATOM 888 O O . TYR A 1 110 ? -2.538 6.965 11.951 1.00 82.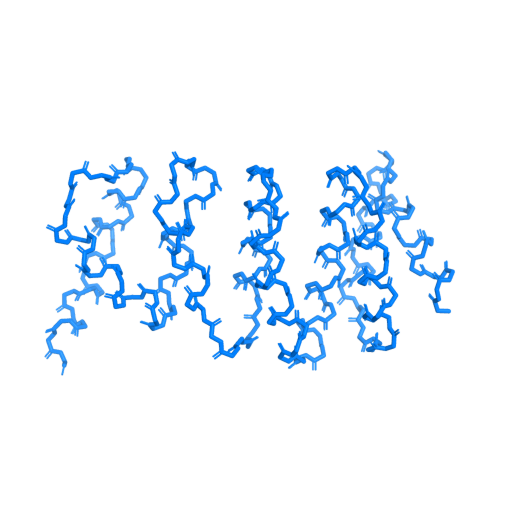38 110 TYR A O 1
ATOM 896 N N . ILE A 1 111 ? -3.015 5.236 13.273 1.00 74.56 111 ILE A N 1
ATOM 897 C CA . ILE A 1 111 ? -4.413 5.613 13.517 1.00 74.56 111 ILE A CA 1
ATOM 898 C C . ILE A 1 111 ? -4.514 6.960 14.246 1.00 74.56 111 ILE A C 1
ATOM 900 O O . ILE A 1 111 ? -5.449 7.715 14.004 1.00 74.56 111 ILE A O 1
ATOM 904 N N . TYR A 1 112 ? -3.546 7.283 15.108 1.00 72.12 112 TYR A N 1
ATOM 905 C CA . TYR A 1 112 ? -3.528 8.515 15.911 1.00 72.12 112 TYR A CA 1
ATOM 906 C C . TYR A 1 112 ? -2.383 9.445 15.540 1.00 72.12 112 TYR A C 1
ATOM 908 O O . TYR A 1 112 ? -1.968 10.289 16.339 1.00 72.12 112 TYR A O 1
ATOM 916 N N . HIS A 1 113 ? -1.861 9.302 14.324 1.00 79.88 113 HIS A N 1
ATOM 917 C CA . HIS A 1 113 ? -0.696 10.053 13.904 1.00 79.88 113 HIS A CA 1
ATOM 918 C C . HIS A 1 113 ? -0.946 11.568 13.976 1.00 79.88 113 HIS A C 1
ATOM 920 O O . HIS A 1 113 ? -2.041 12.060 13.704 1.00 79.88 113 HIS A O 1
ATOM 926 N N . LYS A 1 114 ? 0.070 12.343 14.367 1.00 79.62 114 LYS A N 1
ATOM 927 C CA . LYS A 1 114 ? -0.048 13.809 14.495 1.00 79.62 114 LYS A CA 1
ATOM 928 C C . LYS A 1 114 ? -0.295 14.512 13.156 1.00 79.62 114 LYS A C 1
ATOM 930 O O . LYS A 1 114 ? -0.872 15.590 13.129 1.00 79.62 114 LYS A O 1
ATOM 935 N N . ASN A 1 115 ? 0.167 13.903 12.064 1.00 79.38 115 ASN A N 1
ATOM 936 C CA . ASN A 1 115 ? -0.093 14.365 10.707 1.00 79.38 115 ASN A CA 1
ATOM 937 C C . ASN A 1 115 ? -1.410 13.763 10.206 1.00 79.38 115 ASN A C 1
ATOM 939 O O . ASN A 1 115 ? -1.507 12.541 10.115 1.00 79.38 115 ASN A O 1
ATOM 943 N N . ASP A 1 116 ? -2.368 14.624 9.865 1.00 75.00 116 ASP A N 1
ATOM 944 C CA . ASP A 1 116 ? -3.698 14.256 9.370 1.00 75.00 116 ASP A CA 1
ATOM 945 C C . ASP A 1 116 ? -3.637 13.388 8.103 1.00 75.00 116 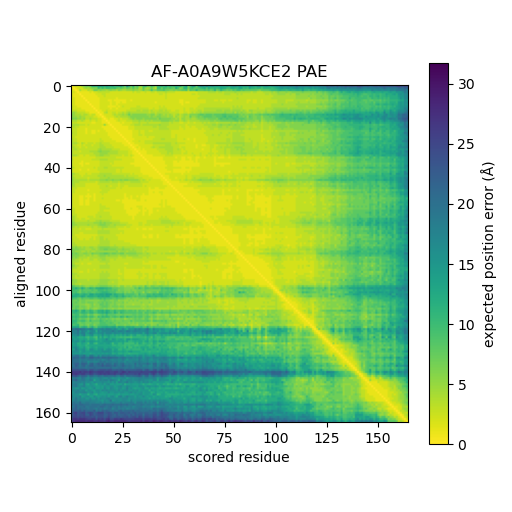ASP A C 1
ATOM 947 O O . ASP A 1 116 ? -4.389 12.428 7.983 1.00 75.00 116 ASP A O 1
ATOM 951 N N . SER A 1 117 ? -2.665 13.612 7.205 1.00 74.62 117 SER A N 1
ATOM 952 C CA . SER A 1 117 ? -2.529 12.794 5.986 1.00 74.62 117 SER A CA 1
ATOM 953 C C . SER A 1 117 ? -2.128 11.342 6.264 1.00 74.62 117 SER A C 1
ATOM 955 O O . SER A 1 117 ? -2.382 10.459 5.447 1.00 74.62 117 SER A O 1
ATOM 957 N N . VAL A 1 118 ? -1.498 11.090 7.412 1.00 78.56 118 VAL A N 1
ATOM 958 C CA . VAL A 1 118 ? -1.067 9.763 7.880 1.00 78.56 118 VAL A CA 1
ATOM 959 C C . VAL A 1 118 ? -2.077 9.187 8.873 1.00 78.56 118 VAL A C 1
ATOM 961 O O . VAL A 1 118 ? -2.008 8.010 9.214 1.00 78.56 118 VAL A O 1
ATOM 964 N N . ARG A 1 119 ? -3.042 9.989 9.335 1.00 77.25 119 ARG A N 1
ATOM 965 C CA . ARG A 1 119 ? -4.037 9.560 10.307 1.00 77.25 119 ARG A CA 1
ATOM 966 C C . ARG A 1 119 ? -5.133 8.741 9.617 1.00 77.25 119 ARG A C 1
ATOM 968 O O . ARG A 1 119 ? -6.058 9.273 9.013 1.00 77.25 119 ARG A O 1
ATOM 975 N N . PHE A 1 120 ? -5.028 7.416 9.703 1.00 71.81 120 PHE A N 1
ATOM 976 C CA . PHE A 1 120 ? -5.857 6.469 8.933 1.00 71.81 120 PHE A CA 1
ATOM 977 C C . PHE A 1 120 ? -7.090 5.926 9.676 1.00 71.81 120 PHE A C 1
ATOM 979 O O . PHE A 1 120 ? -7.647 4.895 9.294 1.00 71.81 120 PHE A O 1
ATOM 986 N N . LEU A 1 121 ? -7.544 6.627 10.719 1.00 65.94 121 LEU A N 1
ATOM 987 C CA . LEU A 1 121 ? -8.596 6.185 11.641 1.00 65.94 121 LEU A CA 1
ATOM 988 C C . LEU A 1 121 ? -9.860 5.629 10.948 1.00 65.94 121 LEU A C 1
ATOM 990 O O . LEU A 1 121 ? -10.400 4.618 11.379 1.00 65.94 121 LEU A O 1
ATOM 994 N N . HIS A 1 122 ? -10.305 6.248 9.854 1.00 63.81 122 HIS A N 1
ATOM 995 C CA . HIS A 1 122 ? -11.528 5.853 9.146 1.00 63.81 122 HIS A CA 1
ATOM 996 C C . HIS A 1 122 ? -11.334 4.710 8.136 1.00 63.81 122 HIS A C 1
ATOM 998 O O . HIS A 1 122 ? -12.312 4.075 7.758 1.00 63.81 122 HIS A O 1
ATOM 1004 N N . LYS A 1 123 ? -10.104 4.445 7.671 1.00 68.12 123 LYS A N 1
ATOM 1005 C CA . LYS A 1 123 ? -9.852 3.433 6.630 1.00 68.12 123 LYS A CA 1
ATOM 1006 C C . LYS A 1 123 ? -9.744 2.029 7.213 1.00 68.12 123 LYS A C 1
ATOM 1008 O O . LYS A 1 123 ? -10.326 1.108 6.673 1.00 68.12 123 LYS A O 1
ATOM 1013 N N . PHE A 1 124 ? -9.058 1.842 8.338 1.00 69.81 124 PHE A N 1
ATOM 1014 C CA . PHE A 1 124 ? -8.858 0.497 8.903 1.00 69.81 124 PHE A CA 1
ATOM 1015 C C . PHE A 1 124 ? -9.930 0.063 9.902 1.00 69.81 124 PHE A C 1
ATOM 1017 O O . PHE A 1 124 ? -9.746 -0.921 10.611 1.00 69.81 124 PHE A O 1
ATOM 1024 N N . VAL A 1 125 ? -11.050 0.775 9.960 1.00 65.44 125 VAL A N 1
ATOM 1025 C CA . VAL A 1 125 ? -12.095 0.528 10.950 1.00 65.44 125 VAL A CA 1
ATOM 1026 C C . VAL A 1 125 ? -12.783 -0.825 10.784 1.00 65.44 125 VAL A C 1
ATOM 1028 O O . VAL A 1 125 ? -13.317 -1.339 11.744 1.00 65.44 125 VAL A O 1
ATOM 1031 N N . ASP A 1 126 ? -12.710 -1.469 9.622 1.00 68.00 126 ASP A N 1
ATOM 1032 C CA . ASP A 1 126 ? -13.256 -2.824 9.454 1.00 68.00 126 ASP A CA 1
ATOM 1033 C C . ASP A 1 126 ? -12.309 -3.926 9.968 1.00 68.00 126 ASP A C 1
ATOM 1035 O O . ASP A 1 126 ? -12.660 -5.107 9.978 1.00 68.00 126 ASP A O 1
ATOM 1039 N N . ARG A 1 127 ? -11.091 -3.571 10.405 1.00 72.88 127 ARG A N 1
ATOM 1040 C CA . ARG A 1 127 ? -10.127 -4.517 10.985 1.00 72.88 127 ARG A CA 1
ATOM 1041 C C . ARG A 1 127 ? -10.362 -4.626 12.494 1.00 72.88 127 ARG A C 1
ATOM 1043 O O . ARG A 1 127 ? -10.280 -3.641 13.224 1.00 72.88 127 ARG A O 1
ATOM 1050 N N . GLU A 1 128 ? -10.610 -5.841 12.982 1.00 70.38 128 GLU A N 1
ATOM 1051 C CA . GLU A 1 128 ? -11.021 -6.097 14.373 1.00 70.38 128 GLU A CA 1
ATOM 1052 C C . GLU A 1 128 ? -10.037 -5.547 15.427 1.00 70.38 128 GLU A C 1
ATOM 1054 O O . GLU A 1 128 ? -10.443 -4.975 16.441 1.00 70.38 128 GLU A O 1
ATOM 1059 N N . GLU A 1 129 ? -8.731 -5.676 15.188 1.00 69.62 129 GLU A N 1
ATOM 1060 C CA . GLU A 1 129 ? -7.685 -5.169 16.092 1.00 69.62 129 GLU A CA 1
ATOM 1061 C C . GLU A 1 129 ? -7.697 -3.630 16.175 1.00 69.62 129 GLU A C 1
ATOM 1063 O O . GLU A 1 129 ? -7.483 -3.035 17.239 1.00 69.62 129 GLU A O 1
ATOM 1068 N N . VAL A 1 130 ? -8.016 -2.975 15.056 1.00 67.88 130 VAL A N 1
ATOM 1069 C CA . VAL A 1 130 ? -8.148 -1.520 14.961 1.00 67.88 130 VAL A CA 1
ATOM 1070 C C . VAL A 1 130 ? -9.401 -1.047 15.692 1.00 67.88 130 VAL A C 1
ATOM 1072 O O . VAL A 1 130 ? -9.311 -0.097 16.473 1.00 67.88 130 VAL A O 1
ATOM 1075 N N . LEU A 1 131 ? -10.527 -1.751 15.548 1.00 65.56 131 LEU A N 1
ATOM 1076 C CA . LEU A 1 131 ? -11.776 -1.455 16.265 1.00 65.56 131 LEU A CA 1
ATOM 1077 C C . LEU A 1 131 ? -11.606 -1.435 17.783 1.00 65.56 131 LEU A C 1
ATOM 1079 O O . LEU A 1 131 ? -11.991 -0.465 18.435 1.00 65.56 131 LEU A O 1
ATOM 1083 N N . LYS A 1 132 ? -10.940 -2.448 18.349 1.00 68.25 132 LYS A N 1
ATOM 1084 C CA . LYS A 1 132 ? -10.663 -2.516 19.799 1.00 68.25 132 LYS A CA 1
ATOM 1085 C C . LYS A 1 132 ? -9.875 -1.304 20.300 1.00 68.25 132 LYS A C 1
ATOM 1087 O O . LYS A 1 132 ? -10.002 -0.886 21.455 1.00 68.25 132 LYS A O 1
ATOM 1092 N N . THR A 1 133 ? -9.033 -0.734 19.442 1.00 65.50 133 THR A N 1
ATOM 1093 C CA . THR A 1 133 ? -8.280 0.482 19.756 1.00 65.50 133 THR A CA 1
ATOM 1094 C C . THR A 1 133 ? -9.137 1.732 19.558 1.00 65.50 133 THR A C 1
ATOM 1096 O O . THR A 1 133 ? -9.027 2.691 20.325 1.00 65.50 133 THR A O 1
ATOM 1099 N N . PHE A 1 134 ? -10.007 1.717 18.556 1.00 63.84 134 PHE A N 1
ATOM 1100 C CA . PHE A 1 134 ? -10.922 2.795 18.230 1.00 63.84 134 PHE A CA 1
ATOM 1101 C C . PHE A 1 134 ? -11.910 3.074 19.373 1.00 63.84 134 PHE A C 1
ATOM 1103 O O . PHE A 1 134 ? -12.058 4.234 19.756 1.00 63.84 134 PHE A O 1
ATOM 1110 N N . ASP A 1 135 ? -12.475 2.053 20.025 1.00 63.16 135 ASP A N 1
ATOM 1111 C CA . ASP A 1 135 ? -13.359 2.232 21.196 1.00 63.16 135 ASP A CA 1
ATOM 1112 C C . ASP A 1 135 ? -12.686 2.998 22.341 1.00 63.16 135 ASP A C 1
ATOM 1114 O O . ASP A 1 135 ? -13.303 3.816 23.035 1.00 63.16 135 ASP A O 1
ATOM 1118 N N . LYS A 1 136 ? -11.379 2.786 22.532 1.00 64.56 136 LYS A N 1
ATOM 1119 C CA . LYS A 1 136 ? -10.597 3.516 23.540 1.00 64.56 136 LYS A CA 1
ATOM 1120 C C . LYS A 1 136 ? -10.440 4.991 23.181 1.00 64.56 136 LYS A C 1
ATOM 1122 O O . LYS A 1 136 ? -10.342 5.821 24.086 1.00 64.56 136 LYS A O 1
ATOM 1127 N N . VAL A 1 137 ? -10.422 5.337 21.895 1.00 59.31 137 VAL A N 1
ATOM 1128 C CA . VAL A 1 137 ? -10.279 6.729 21.444 1.00 59.31 137 VAL A CA 1
ATOM 1129 C C . VAL A 1 137 ? -11.607 7.434 21.247 1.00 59.31 137 VAL A C 1
ATOM 1131 O O . VAL A 1 137 ? -11.705 8.608 21.610 1.00 59.31 137 VAL A O 1
ATOM 1134 N N . TYR A 1 138 ? -12.663 6.718 20.865 1.00 59.31 138 TYR A N 1
ATOM 1135 C CA . TYR A 1 138 ? -14.037 7.192 21.002 1.00 59.31 138 TYR A CA 1
ATOM 1136 C C . TYR A 1 138 ? -14.303 7.729 22.418 1.00 59.31 138 TYR A C 1
ATOM 1138 O O . TYR A 1 138 ? -14.881 8.805 22.588 1.00 59.31 138 TYR A O 1
ATOM 1146 N N . LYS A 1 139 ? -13.800 7.035 23.447 1.00 64.06 139 LYS A N 1
ATOM 1147 C CA . LYS A 1 139 ? -13.927 7.443 24.857 1.00 64.06 139 LYS A CA 1
ATOM 1148 C C . LYS A 1 139 ? -13.071 8.668 25.231 1.00 64.06 139 LYS A C 1
ATOM 1150 O O . LYS A 1 139 ? -13.377 9.339 26.211 1.00 64.06 139 LYS A O 1
ATOM 1155 N N . LYS A 1 140 ? -12.050 9.027 24.441 1.00 61.31 140 LYS A N 1
ATOM 1156 C CA . LYS A 1 140 ? -11.114 10.148 24.685 1.00 61.31 140 LYS A CA 1
ATOM 1157 C C . LYS A 1 140 ? -11.335 11.356 23.756 1.00 61.31 140 LYS A C 1
ATOM 1159 O O . LYS A 1 140 ? -10.365 12.014 23.397 1.00 61.31 140 LYS A O 1
ATOM 1164 N N . ARG A 1 141 ? -12.594 11.660 23.395 1.00 55.25 141 ARG A N 1
ATOM 1165 C CA . ARG A 1 141 ? -13.117 12.643 22.398 1.00 55.25 141 ARG A CA 1
ATOM 1166 C C . ARG A 1 141 ? -12.350 13.963 22.105 1.00 55.25 141 ARG A C 1
ATOM 1168 O O . ARG A 1 141 ? -12.669 14.615 21.115 1.00 55.25 141 ARG A O 1
ATOM 1175 N N . GLY A 1 142 ? -11.368 14.385 22.901 1.00 61.12 142 GLY A N 1
ATOM 1176 C CA . GLY A 1 142 ? -10.613 15.635 22.741 1.00 61.12 142 GLY A CA 1
ATOM 1177 C C . GLY A 1 142 ? -9.637 15.698 21.554 1.00 61.12 142 GLY A C 1
ATOM 1178 O O . GLY A 1 142 ? -9.456 16.779 21.002 1.00 61.12 142 GLY A O 1
ATOM 1179 N N . ASN A 1 143 ? -9.064 14.575 21.101 1.00 66.81 143 ASN A N 1
ATOM 1180 C CA . ASN A 1 143 ? -7.943 14.579 20.133 1.00 66.81 143 ASN A CA 1
ATOM 1181 C C . ASN A 1 143 ? -8.326 14.310 18.662 1.00 66.81 143 ASN A C 1
ATOM 1183 O O . ASN A 1 143 ? -7.451 14.051 17.832 1.00 66.81 143 ASN A O 1
ATOM 1187 N N . LEU A 1 144 ? -9.618 14.360 18.335 1.00 70.81 144 LEU A N 1
ATOM 1188 C CA . LEU A 1 144 ? -10.135 14.041 17.000 1.00 70.81 144 LEU A CA 1
ATOM 1189 C C . LEU A 1 144 ? -10.202 15.280 16.098 1.00 70.81 144 LEU A C 1
ATOM 1191 O O . LEU A 1 144 ? -10.727 16.316 16.529 1.00 70.81 144 LEU A O 1
ATOM 1195 N N . PHE A 1 145 ? -9.760 15.151 14.845 1.00 71.19 145 PHE A N 1
ATOM 1196 C CA . PHE A 1 145 ? -9.961 16.140 13.783 1.00 71.19 145 PHE A CA 1
ATOM 1197 C C . PHE A 1 145 ? -11.434 16.226 13.354 1.00 71.19 145 PHE A C 1
ATOM 1199 O O . PHE A 1 145 ? -12.258 15.362 13.657 1.00 71.19 145 PHE A O 1
ATOM 1206 N N . MET A 1 146 ? -11.795 17.294 12.638 1.00 73.81 146 MET A N 1
ATOM 1207 C CA . MET A 1 146 ? -13.178 17.536 12.203 1.00 73.81 146 MET A CA 1
ATOM 1208 C C . MET A 1 146 ? -13.719 16.441 11.276 1.00 73.81 146 MET A C 1
ATOM 1210 O O . MET A 1 146 ? -14.874 16.041 11.425 1.00 73.81 146 MET A O 1
ATOM 1214 N N . SER A 1 147 ? -12.891 15.942 10.356 1.00 70.19 147 SER A N 1
ATOM 1215 C CA . SER A 1 147 ? -13.195 14.807 9.477 1.00 70.19 147 SER A CA 1
ATOM 1216 C C . SER A 1 147 ? -13.511 13.550 10.289 1.00 70.19 147 SER A C 1
ATOM 1218 O O . SER A 1 147 ? -14.548 12.925 10.079 1.00 70.19 147 SER A O 1
ATOM 1220 N N . GLU A 1 148 ? -12.684 13.247 11.288 1.00 70.94 148 GLU A N 1
ATOM 1221 C CA . GLU A 1 148 ? -12.848 12.102 12.187 1.00 70.94 148 GLU A CA 1
ATOM 1222 C C . GLU A 1 148 ? -14.117 12.223 13.031 1.00 70.94 148 GLU A C 1
ATOM 1224 O O . GLU A 1 148 ? -14.884 11.271 13.134 1.00 70.94 148 GLU A O 1
ATOM 1229 N N . ARG A 1 149 ? -14.399 13.411 13.582 1.00 73.12 149 ARG A N 1
ATOM 1230 C CA . ARG A 1 149 ? -15.636 13.687 14.337 1.00 73.12 149 ARG A CA 1
ATOM 1231 C C . ARG A 1 149 ? -16.886 13.584 13.472 1.00 73.12 149 ARG A C 1
ATOM 1233 O O . ARG A 1 149 ? -17.943 13.205 13.973 1.00 73.12 149 ARG A O 1
ATOM 1240 N N . LYS A 1 150 ? -16.806 14.008 12.208 1.00 75.56 150 LYS A N 1
ATOM 1241 C CA . LYS A 1 150 ? -17.908 13.879 11.250 1.00 75.56 150 LYS A CA 1
ATOM 1242 C C . LYS A 1 150 ? -18.150 12.403 10.945 1.00 75.56 150 LYS A C 1
ATOM 1244 O O . LYS A 1 150 ? -19.238 11.922 11.218 1.00 75.56 150 LYS A O 1
ATOM 1249 N N . TRP A 1 151 ? -17.112 11.683 10.528 1.00 73.62 151 TRP A N 1
ATOM 1250 C CA . TRP A 1 151 ? -17.190 10.253 10.241 1.00 73.62 151 TRP A CA 1
ATOM 1251 C C . TRP A 1 151 ? -17.719 9.443 11.436 1.00 73.62 151 TRP A C 1
ATOM 1253 O O . TRP A 1 151 ? -18.611 8.617 11.279 1.00 73.62 151 TRP A O 1
ATOM 1263 N N . LEU A 1 152 ? -17.236 9.738 12.646 1.00 71.56 152 LEU A N 1
ATOM 1264 C CA . LEU A 1 152 ? -17.707 9.132 13.894 1.00 71.56 152 LEU A CA 1
ATOM 1265 C C . LEU A 1 152 ? -19.192 9.360 14.159 1.00 71.56 152 LEU A C 1
ATOM 1267 O O . LEU A 1 152 ? -19.868 8.450 14.626 1.00 71.56 152 LEU A O 1
ATOM 1271 N N . ARG A 1 153 ? -19.695 10.573 13.907 1.00 72.81 153 ARG A N 1
ATOM 1272 C CA . ARG A 1 153 ? -21.130 10.860 14.020 1.00 72.81 153 ARG A CA 1
ATOM 1273 C C . ARG A 1 153 ? -21.922 10.068 12.991 1.00 72.81 153 ARG A C 1
ATOM 1275 O O . ARG A 1 153 ? -22.938 9.487 13.353 1.00 72.81 153 ARG A O 1
ATOM 1282 N N . ASP A 1 154 ? -21.427 10.019 11.759 1.00 77.81 154 ASP A N 1
ATOM 1283 C CA . ASP A 1 154 ? -22.096 9.352 10.642 1.00 77.81 154 ASP A CA 1
ATOM 1284 C C . ASP A 1 154 ? -22.147 7.819 10.833 1.00 77.81 154 ASP A C 1
ATOM 1286 O O . ASP A 1 154 ? -23.071 7.175 10.350 1.00 77.81 154 ASP A O 1
ATOM 1290 N N . ASN A 1 155 ? -21.206 7.239 11.592 1.00 71.81 155 ASN A N 1
ATOM 1291 C CA . ASN A 1 155 ? -21.084 5.790 11.817 1.00 71.81 155 ASN A CA 1
ATOM 1292 C C . ASN A 1 155 ? -21.335 5.365 13.276 1.00 71.81 155 ASN A C 1
ATOM 1294 O O . ASN A 1 155 ? -20.993 4.253 13.669 1.00 71.81 155 ASN A O 1
ATOM 1298 N N . ILE A 1 156 ? -21.930 6.226 14.110 1.00 70.94 156 ILE A N 1
ATOM 1299 C CA . ILE A 1 156 ? -22.046 5.971 15.557 1.00 70.94 156 ILE A CA 1
ATOM 1300 C C . ILE A 1 156 ? -22.875 4.722 15.898 1.00 70.94 156 ILE A C 1
ATOM 1302 O O . ILE A 1 156 ? -22.587 4.054 16.890 1.00 70.94 156 ILE A O 1
ATOM 1306 N N . ALA A 1 157 ? -23.868 4.386 15.070 1.00 70.06 157 ALA A N 1
ATOM 1307 C CA . ALA A 1 157 ? -24.730 3.220 15.265 1.00 70.06 157 ALA A CA 1
ATOM 1308 C C . ALA A 1 157 ? -23.949 1.896 15.184 1.00 70.06 157 ALA A C 1
ATOM 1310 O O . ALA A 1 157 ? -24.155 1.020 16.019 1.00 70.06 157 ALA A O 1
ATOM 1311 N N . TYR A 1 158 ? -22.985 1.796 14.260 1.00 69.00 158 TYR A N 1
ATOM 1312 C CA . TYR A 1 158 ? -22.123 0.619 14.093 1.00 69.00 158 TYR A CA 1
ATOM 1313 C C . TYR A 1 158 ? -21.379 0.261 15.390 1.00 69.00 158 TYR A C 1
ATOM 1315 O O . TYR A 1 158 ? -21.344 -0.894 15.809 1.00 69.00 158 TYR A O 1
ATOM 1323 N N . PHE A 1 159 ? -20.830 1.271 16.069 1.00 63.97 159 PHE A N 1
ATOM 1324 C CA . PHE A 1 159 ? -20.108 1.071 17.328 1.00 63.97 159 PHE A CA 1
ATOM 1325 C C . PHE A 1 159 ? -21.045 0.740 18.492 1.00 63.97 159 PHE A C 1
ATOM 1327 O O . PHE A 1 159 ? -20.721 -0.097 19.328 1.00 63.97 159 PHE A O 1
ATOM 1334 N N . GLN A 1 160 ? -22.232 1.352 18.536 1.00 66.06 160 GLN A N 1
ATOM 1335 C CA . GLN A 1 160 ? -23.224 1.078 19.580 1.00 66.06 160 GLN A CA 1
ATOM 1336 C C . GLN A 1 160 ? -23.788 -0.347 19.521 1.00 66.06 160 GLN A C 1
ATOM 1338 O O . GLN A 1 160 ? -24.171 -0.884 20.558 1.00 66.06 160 GLN A O 1
ATOM 1343 N N . GLU A 1 161 ? -23.864 -0.952 18.335 1.00 65.62 161 GLU A N 1
ATOM 1344 C CA . GLU A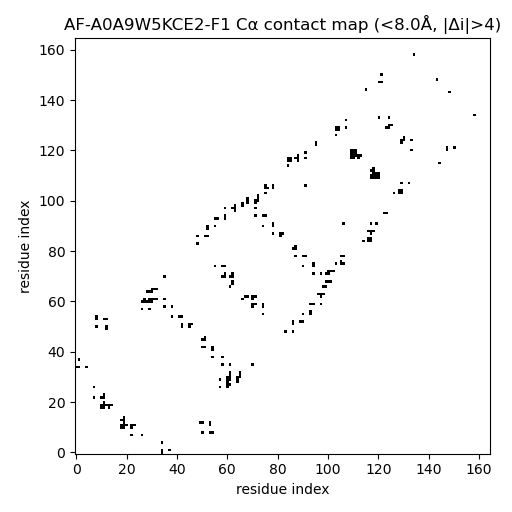 1 161 ? -24.278 -2.350 18.164 1.00 65.62 161 GLU A CA 1
ATOM 1345 C C . GLU A 1 161 ? -23.180 -3.329 18.590 1.00 65.62 161 GLU A C 1
ATOM 1347 O O . GLU A 1 161 ? -23.473 -4.326 19.248 1.00 65.62 161 GLU A O 1
ATOM 1352 N N . LYS A 1 162 ? -21.916 -3.019 18.279 1.00 62.28 162 LYS A N 1
ATOM 1353 C CA . LYS A 1 162 ? -20.752 -3.831 18.666 1.00 62.28 162 LYS A CA 1
ATOM 1354 C C . LYS A 1 162 ? -20.500 -3.848 20.177 1.00 62.28 162 LYS A C 1
ATOM 1356 O O . LYS A 1 162 ? -20.155 -4.899 20.694 1.00 62.28 162 LYS A O 1
ATOM 1361 N N . ASP A 1 163 ? -20.735 -2.739 20.880 1.00 55.66 163 ASP A N 1
ATOM 1362 C CA . ASP A 1 163 ? -20.622 -2.653 22.352 1.00 55.66 163 ASP A CA 1
ATOM 1363 C C . ASP A 1 163 ? -21.693 -3.492 23.098 1.00 55.66 163 ASP A C 1
ATOM 1365 O O . ASP A 1 163 ? -21.608 -3.664 24.315 1.00 55.66 163 ASP A O 1
ATOM 1369 N N . ARG A 1 164 ? -22.736 -3.975 22.403 1.00 55.59 164 ARG A N 1
ATOM 1370 C CA . ARG A 1 164 ? -23.851 -4.756 22.980 1.00 55.59 164 ARG A CA 1
ATOM 1371 C C . ARG A 1 164 ? -23.724 -6.272 22.788 1.00 55.59 164 ARG A C 1
ATOM 1373 O O . ARG A 1 164 ? -24.579 -6.993 23.304 1.00 55.59 164 ARG A O 1
ATOM 1380 N N . MET A 1 165 ? -22.727 -6.733 22.033 1.00 50.47 165 MET A N 1
ATOM 1381 C CA . MET A 1 165 ? -22.414 -8.153 21.811 1.00 50.47 165 MET A CA 1
ATOM 1382 C C . MET A 1 165 ? -21.264 -8.600 22.707 1.00 50.47 165 MET A C 1
ATOM 1384 O O . MET A 1 165 ? -21.345 -9.744 23.203 1.00 50.47 165 MET A O 1
#

Solvent-accessible surface area (backbone atoms only — not comparable to full-atom values): 9518 Å² total; per-residue (Å²): 108,69,71,55,52,53,50,43,54,52,32,51,69,41,86,52,64,70,52,19,52,52,33,58,56,55,40,67,70,38,58,66,71,83,49,52,67,55,49,53,59,48,48,79,68,47,84,48,68,68,58,40,50,52,48,52,52,47,51,42,29,30,22,54,66,59,63,43,42,70,53,37,43,49,58,55,57,47,56,83,76,51,85,48,58,68,55,41,27,49,51,52,54,47,59,69,69,45,89,57,62,86,72,65,71,84,52,53,68,36,40,70,33,92,50,68,78,37,35,43,55,82,75,50,49,88,38,71,76,47,36,67,53,44,59,61,46,66,73,52,68,82,82,62,53,72,68,55,52,48,52,48,63,78,47,44,65,64,55,59,55,59,78,74,112

Organism: Bacillus cereus (strain VD014) (NCBI:txid1053223)

pLDDT: mean 84.15, std 12.35, range [50.47, 97.5]

Foldseek 3Di:
DLVVVVVLLVQCVDPPPVSNVVSLVVLLPDADPVCQVVLVVQCVVDPDPSSVLVSLSSLLSNCQNNVDQVSLQVLLVVLVVDPDLVSLLSSVVSSLPHPDYPDCPSLQCQCLDPDPSSNCVLSCCVPPVSVVSVVVVVVVPPRDDPVRVVSCVVCVVVNVVVVVD

Sequence (165 aa):
MEGYIDDLLRRIADEETDIWHRAYDEAKALNDLLIFPYLQGKLSKAKKVSMKKDIYYLMTKLAINTKEICIADYLIDCLEYEDSPTLLSELLSNIYTLPVVSSTNKIIPYIYHKNDSVRFLHKFVDREEVLKTFDKVYKKRGNLFMSERKWLRDNIAYFQEKDRM

Radius of gyration: 17.76 Å; Cα contacts (8 Å, |Δi|>4): 157; chains: 1; bounding box: 43×32×46 Å

Mean predicted aligned error: 7.26 Å

Nearest PDB structures (foldseek):
  4y5j-assembly1_A  TM=5.289E-01  e=5.539E-02  Drosophila melanogaster
  6msh-assembly1_U  TM=6.267E-01  e=3.886E+00  Homo sapiens
  7abh-assembly1_u  TM=5.989E-01  e=2.908E+00  Homo sapiens
  5ln3-assembly1_N  TM=6.387E-01  e=4.948E+00  Homo sapiens
  5me3-assembly1_A  TM=3.861E-01  e=2.074E+00  Eremothecium gossypii ATCC 10895

Secondary structure (DSSP, 8-state):
-HHHHHHHHHHHT-SSHHHHHHHHHHGGG---TTHHHHHHHHHHH--SHHHHHHHHHHHHHHHHHH--HHHHHHHHHGGGG---HHHHHHHHHHHHT-S--S--GGGHHHHT-SSGGG--TTTGGGSHHHHHHHHHHHTTGGG--HHHHHHHHHTHHHHHHHTT-